Protein AF-A0A2P2LGT7-F1 (afdb_monomer)

InterPro domains:
  IPR008913 Zinc finger, CHY-type [PF05495] (43-102)
  IPR008913 Zinc finger, CHY-type [PS51266] (36-104)
  IPR037274 Zinc finger, CHY-type superfamily [SSF161219] (40-102)

Secondary structure (DSSP, 8-state):
------S----------------------------TTTTT-S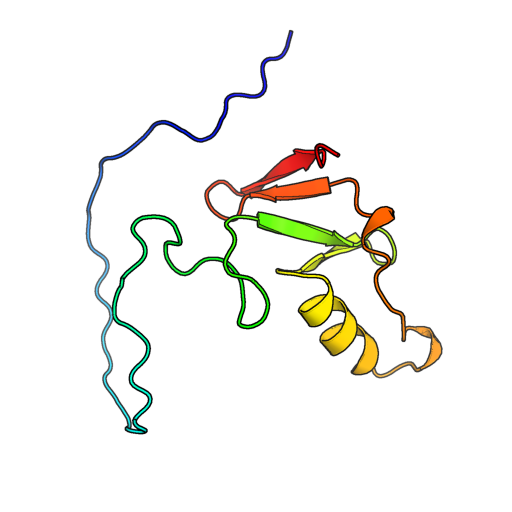-SS---SEEEE-TTT--EESSHHHHHHHHHT-SSGGG-----TTT--EEEETTT--EEEPP-

Foldseek 3Di:
DDDPDPPPDDDDDDDDDDDDDDDDDDDDPPPPPPPPAQPVAADPVDRDQKWFQAPLPRDTGSDQVRVQVVQCPDPDPVSRDGGDPVPTQWIAGNPPRDIDGDDD

Sequence (104 aa):
MEGTAPCQELLLDFEKTSVSSKPTEATVPYDERLDVGKMGYGCQHYRRRCKIRAPCCNEIFSCRHCHNEAASLLKNPFDWHELNRYDVKQVVCSVCDTEQPVVR

Nearest PDB structures (foldseek):
  7ynx-assembly2_B  TM=9.374E-01  e=1.152E-05  Homo sapiens
  2k2c-assembly1_A  TM=7.541E-01  e=7.410E-05  Homo sapiens
  9esi-assembly1_T  TM=3.916E-01  e=1.816E+00  Schizosaccharomyces pombe
  2qiz-assembly1_A  TM=4.020E-01  e=1.940E+00  Saccharomyces cerevisiae
  8i0v-assembly1_q  TM=4.034E-01  e=4.309E+00  Homo sapiens

Solvent-accessible surface area (backbone atoms only — not comparable to full-atom values): 7132 Å² total; per-residue (Å²): 140,79,84,86,76,75,96,79,81,82,84,86,84,89,79,89,81,88,86,85,84,90,89,88,90,80,96,68,94,68,74,83,71,75,53,92,84,46,89,88,38,43,49,98,89,47,78,40,63,42,26,35,38,37,78,90,78,71,46,78,27,56,40,60,65,60,41,30,56,55,27,66,67,46,91,51,76,88,64,47,54,75,68,62,76,84,69,43,54,40,30,29,33,69,85,76,67,47,76,40,72,61,85,128

Mean predicted aligned error: 13.54 Å

Organism: Rhizophora mucronata (NCBI:txid61149)

pLDDT: mean 77.38, std 21.91, range [33.59, 98.06]

Radius of gyration: 17.55 Å; Cα contacts (8 Å, |Δi|>4): 108; chains: 1; bounding box: 38×53×38 Å

Structure (mmCIF, N/CA/C/O backbone):
data_AF-A0A2P2LGT7-F1
#
_entry.id   AF-A0A2P2LGT7-F1
#
loop_
_atom_site.group_PDB
_atom_site.id
_atom_site.type_symbol
_atom_site.label_atom_id
_atom_site.label_alt_id
_atom_site.label_comp_id
_atom_site.label_asym_id
_atom_site.label_entity_id
_atom_site.label_seq_id
_atom_site.pdbx_PDB_ins_code
_atom_site.Cartn_x
_atom_site.Cartn_y
_atom_site.Cartn_z
_atom_site.occupancy
_atom_site.B_iso_or_equiv
_atom_site.auth_seq_id
_atom_site.auth_comp_id
_atom_site.auth_asym_id
_atom_site.auth_atom_id
_atom_site.pdbx_PDB_model_num
ATOM 1 N N . MET A 1 1 ? -12.161 19.564 13.945 1.00 45.31 1 MET A N 1
ATOM 2 C CA . MET A 1 1 ? -12.758 18.901 12.770 1.00 45.31 1 MET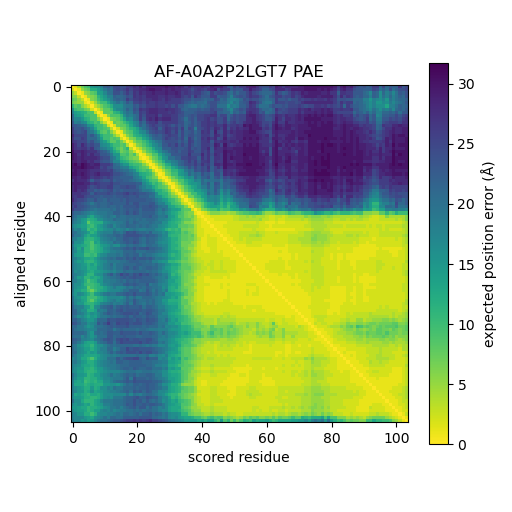 A CA 1
ATOM 3 C C . MET A 1 1 ? -11.577 18.260 12.054 1.00 45.31 1 MET A C 1
ATOM 5 O O . MET A 1 1 ? -10.740 19.005 11.581 1.00 45.31 1 MET A O 1
ATOM 9 N N . GLU A 1 2 ? -11.313 16.956 12.113 1.00 38.00 2 GLU A N 1
ATOM 10 C CA . GLU A 1 2 ? -12.199 15.796 12.276 1.00 38.00 2 GLU A CA 1
ATOM 11 C C . GLU A 1 2 ? -11.470 14.704 13.080 1.00 38.00 2 GLU A C 1
ATOM 13 O O . GLU A 1 2 ? -10.256 14.540 12.965 1.00 38.00 2 GLU A O 1
ATOM 18 N N . GLY A 1 3 ? -12.194 14.028 13.973 1.00 37.88 3 GLY A N 1
ATOM 19 C CA . GLY A 1 3 ? -11.638 13.005 14.852 1.00 37.88 3 GLY A CA 1
ATOM 20 C C . GLY A 1 3 ? -11.556 11.661 14.139 1.00 37.88 3 GLY A C 1
ATOM 21 O O . GLY A 1 3 ? -12.583 11.092 13.784 1.00 37.88 3 GLY A O 1
ATOM 22 N N . THR A 1 4 ? -10.343 11.133 13.977 1.00 45.75 4 THR A N 1
ATOM 23 C CA . THR A 1 4 ? -10.122 9.707 13.707 1.00 45.75 4 THR A CA 1
ATOM 24 C C . THR A 1 4 ? -10.674 8.918 14.888 1.00 45.75 4 THR A C 1
ATOM 26 O O . THR A 1 4 ? -10.050 8.858 15.947 1.00 45.75 4 THR A O 1
ATOM 29 N N . ALA A 1 5 ? -11.863 8.344 14.729 1.00 50.22 5 ALA A N 1
ATOM 30 C CA . ALA A 1 5 ? -12.406 7.404 15.694 1.00 50.22 5 ALA A CA 1
ATOM 31 C C . ALA A 1 5 ? -11.549 6.119 15.675 1.00 50.22 5 ALA A C 1
ATOM 33 O O . ALA A 1 5 ? -11.387 5.512 14.610 1.00 50.22 5 ALA A O 1
ATOM 34 N N . PRO A 1 6 ? -10.962 5.689 16.807 1.00 52.38 6 PRO A N 1
ATOM 35 C CA . PRO A 1 6 ? -10.338 4.378 16.901 1.00 52.38 6 PRO A CA 1
ATOM 36 C C . PRO A 1 6 ? -11.414 3.289 16.816 1.00 52.38 6 PRO A C 1
ATOM 38 O O . PRO A 1 6 ? -12.497 3.411 17.382 1.00 52.38 6 PRO A O 1
ATOM 41 N N . CYS A 1 7 ? -11.092 2.217 16.093 1.00 51.84 7 CYS A N 1
ATOM 42 C CA . CYS A 1 7 ? -11.952 1.083 15.737 1.00 51.84 7 CYS A CA 1
ATOM 43 C C . CYS A 1 7 ? -12.260 0.166 16.947 1.00 51.84 7 CYS A C 1
ATOM 45 O O . CYS A 1 7 ? -12.027 -1.041 16.887 1.00 51.84 7 CYS A O 1
ATOM 47 N N . GLN A 1 8 ? -12.676 0.740 18.083 1.00 50.06 8 GLN A N 1
ATOM 48 C CA . GLN A 1 8 ? -12.760 0.032 19.363 1.00 50.06 8 GLN A CA 1
ATOM 49 C C . GLN A 1 8 ? -14.178 -0.283 19.845 1.00 50.06 8 GLN A C 1
ATOM 51 O O . GLN A 1 8 ? -14.308 -1.050 20.792 1.00 50.06 8 GLN A O 1
ATOM 56 N N . GLU A 1 9 ? -15.231 0.169 19.171 1.00 48.72 9 GLU A N 1
ATOM 57 C CA . GLU A 1 9 ? -16.583 -0.297 19.482 1.00 48.72 9 GLU A CA 1
ATOM 58 C C . GLU A 1 9 ? -17.306 -0.721 18.212 1.00 48.72 9 GLU A C 1
ATOM 60 O O . GLU A 1 9 ? -17.517 0.079 17.305 1.00 48.72 9 GLU A O 1
ATOM 65 N N . LEU A 1 10 ? -17.608 -2.016 18.127 1.00 42.59 10 LEU A N 1
ATOM 66 C CA . LEU A 1 10 ? -18.976 -2.536 18.187 1.00 42.59 10 LEU A CA 1
ATOM 67 C C . LEU A 1 10 ? -18.904 -4.069 18.062 1.00 42.59 10 LEU A C 1
ATOM 69 O O . LEU A 1 10 ? -18.622 -4.638 17.010 1.00 42.59 10 LEU A O 1
ATOM 73 N N . LEU A 1 11 ? -19.083 -4.719 19.212 1.00 51.50 11 LEU A N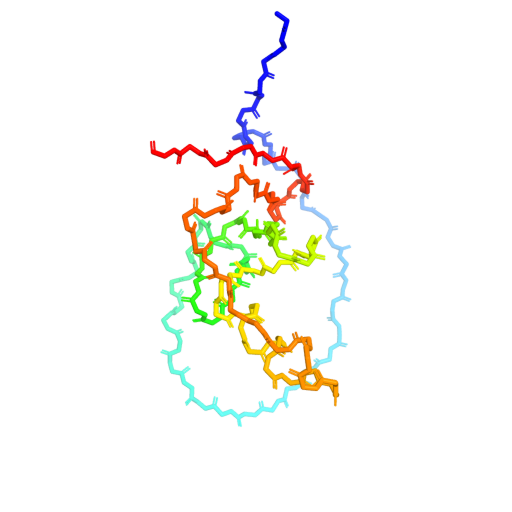 1
ATOM 74 C CA . LEU A 1 11 ? -19.485 -6.116 19.346 1.00 51.50 11 LEU A CA 1
ATOM 75 C C . LEU A 1 11 ? -21.011 -6.177 19.188 1.00 51.50 11 LEU A C 1
ATOM 77 O O . LEU A 1 11 ? -21.683 -5.246 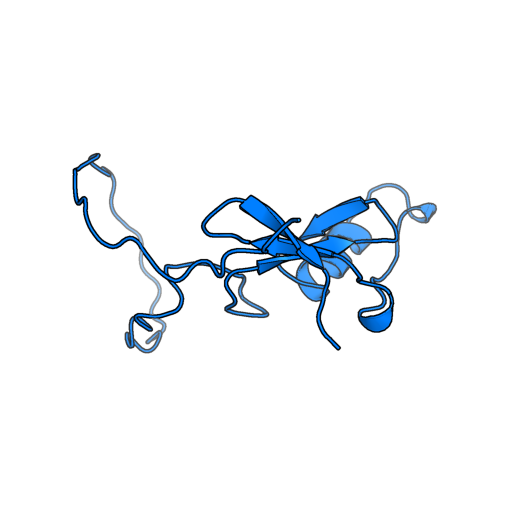19.629 1.00 51.50 11 LEU A O 1
ATOM 81 N N . LEU A 1 12 ? -21.500 -7.324 18.693 1.00 42.84 12 LEU A N 1
ATOM 82 C CA . LEU A 1 12 ? -22.896 -7.685 18.369 1.00 42.84 12 LEU A CA 1
ATOM 83 C C . LEU A 1 12 ? -23.261 -7.209 16.942 1.00 42.84 12 LEU A C 1
ATOM 85 O O . LEU A 1 12 ? -23.208 -6.026 16.658 1.00 42.84 12 LEU A O 1
ATOM 89 N N . ASP A 1 13 ? -23.474 -8.070 15.941 1.00 33.59 13 ASP A N 1
ATOM 90 C CA . ASP A 1 13 ? -24.363 -9.228 15.967 1.00 33.59 13 ASP A CA 1
ATOM 91 C C . ASP A 1 13 ? -23.848 -10.450 15.192 1.00 33.59 13 ASP A C 1
ATOM 93 O O . ASP A 1 13 ? -23.266 -10.395 14.108 1.00 33.59 13 ASP A O 1
ATOM 97 N N . PHE A 1 14 ? -24.112 -11.590 15.812 1.00 50.22 14 PHE A N 1
ATOM 98 C CA . PHE A 1 14 ? -23.899 -12.942 15.341 1.00 50.22 14 PHE A CA 1
ATOM 99 C C . PHE A 1 14 ? -25.097 -13.350 14.483 1.00 50.22 14 PHE A C 1
ATOM 101 O O . PHE A 1 14 ? -26.133 -13.668 15.055 1.00 50.22 14 PHE A O 1
ATOM 108 N N . GLU A 1 15 ? -24.975 -13.427 13.150 1.00 42.53 15 GLU A N 1
ATOM 109 C CA . GLU A 1 15 ? -25.893 -14.275 12.377 1.00 42.53 15 GLU A CA 1
ATOM 110 C C . GLU A 1 15 ? -25.345 -14.815 11.037 1.00 42.53 15 GLU A C 1
ATOM 112 O O . GLU A 1 15 ? -25.316 -14.158 10.004 1.00 42.53 15 GLU A O 1
ATOM 117 N N . LYS A 1 16 ? -24.917 -16.085 11.110 1.00 50.22 16 LYS A N 1
ATOM 118 C CA . LYS A 1 16 ? -25.242 -17.212 10.214 1.00 50.22 16 LYS A CA 1
ATOM 119 C C . LYS A 1 16 ? -25.187 -16.959 8.698 1.00 50.22 16 LYS A C 1
ATOM 121 O O . LYS A 1 16 ? -26.186 -16.628 8.074 1.00 50.22 16 LYS A O 1
ATOM 126 N N . THR A 1 17 ? -24.091 -17.389 8.074 1.00 38.53 17 THR A N 1
ATOM 127 C CA . THR A 1 17 ? -24.162 -18.050 6.760 1.00 38.53 17 THR A CA 1
ATOM 128 C C . THR A 1 17 ? -23.329 -19.331 6.772 1.00 38.53 17 THR A C 1
ATOM 130 O O . THR A 1 17 ? -22.210 -19.394 7.273 1.00 38.53 17 THR A O 1
ATOM 133 N N . SER A 1 18 ? -23.967 -20.396 6.305 1.00 47.41 18 SER A N 1
ATOM 134 C CA . SER A 1 18 ? -23.549 -21.793 6.327 1.00 47.41 18 SER A CA 1
ATOM 135 C C . SER A 1 18 ? -22.358 -22.074 5.406 1.00 47.41 18 SER A C 1
ATOM 137 O O . SER A 1 18 ? -22.488 -21.960 4.188 1.00 47.41 18 SER A O 1
ATOM 139 N N . VAL A 1 19 ? -21.233 -22.526 5.967 1.00 44.88 19 VAL A N 1
ATOM 140 C CA . VAL A 1 19 ? -20.150 -23.175 5.210 1.00 44.88 19 VAL A CA 1
ATOM 141 C C . VAL A 1 19 ? -20.447 -24.671 5.092 1.00 44.88 19 VAL A C 1
ATOM 143 O O . VAL A 1 19 ? -20.699 -25.344 6.091 1.00 44.88 19 VAL A O 1
ATOM 146 N N . SER A 1 20 ? -20.397 -25.196 3.868 1.00 50.78 20 SER A N 1
ATOM 147 C CA . SER A 1 20 ? -20.430 -26.629 3.576 1.00 50.78 20 SER A CA 1
ATOM 148 C C . SER A 1 20 ? -19.266 -26.978 2.656 1.00 50.78 20 SER A C 1
ATOM 150 O O . SER A 1 20 ? -19.305 -26.615 1.486 1.00 50.78 20 SER A O 1
ATOM 152 N N . SER A 1 21 ? -18.248 -27.649 3.211 1.00 44.94 21 SER A N 1
ATOM 153 C CA . SER A 1 21 ? -17.579 -28.846 2.655 1.00 44.94 21 SER A CA 1
ATOM 154 C C . SER A 1 21 ? -16.249 -29.119 3.389 1.00 44.94 21 SER A C 1
ATOM 156 O O . SER A 1 21 ? -15.389 -28.244 3.454 1.00 44.94 21 SER A O 1
ATOM 158 N N . LYS A 1 22 ? -16.106 -30.327 3.962 1.00 55.41 22 LYS A N 1
ATOM 159 C CA . LYS A 1 22 ? -14.951 -30.850 4.740 1.00 55.41 22 LYS A CA 1
ATOM 160 C C . LYS A 1 22 ? -13.846 -31.496 3.820 1.00 55.41 22 LYS A C 1
ATOM 162 O O . LYS A 1 22 ? -13.928 -31.289 2.616 1.00 55.41 22 LYS A O 1
ATOM 167 N N . PR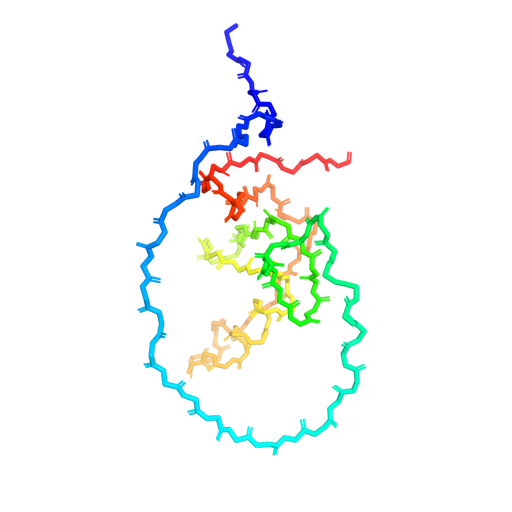O A 1 23 ? -12.881 -32.334 4.298 1.00 55.06 23 PRO A N 1
ATOM 168 C CA . PRO A 1 23 ? -11.497 -31.983 4.701 1.00 55.06 23 PRO A CA 1
ATOM 169 C C . PRO A 1 23 ? -10.386 -32.877 4.059 1.00 55.06 23 PRO A C 1
ATOM 171 O O . PRO A 1 23 ? -10.677 -33.989 3.637 1.00 55.06 23 PRO A O 1
ATOM 174 N N . THR A 1 24 ? -9.097 -32.497 4.104 1.00 41.03 24 THR A N 1
ATOM 175 C CA . THR A 1 24 ? -7.973 -33.473 4.038 1.00 41.03 24 THR A CA 1
ATOM 176 C C . THR A 1 24 ? -6.747 -33.030 4.849 1.00 41.03 24 THR A C 1
ATOM 178 O O . THR A 1 24 ? -6.491 -31.844 5.029 1.00 41.03 24 THR A O 1
ATOM 181 N N . GLU A 1 25 ? -6.029 -34.034 5.341 1.00 51.53 25 GLU A N 1
ATOM 182 C CA . GLU A 1 25 ? -5.195 -34.133 6.540 1.00 51.53 25 GLU A CA 1
ATOM 183 C C . GLU A 1 25 ? -3.705 -33.795 6.319 1.00 51.53 25 GLU A C 1
ATOM 185 O O . GLU A 1 25 ? -3.086 -34.328 5.404 1.00 51.53 25 GLU A O 1
ATOM 190 N N . ALA A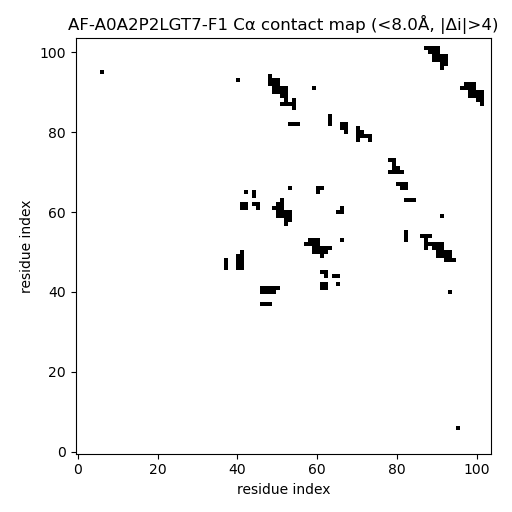 1 26 ? -3.115 -32.955 7.182 1.00 48.81 26 ALA A N 1
ATOM 191 C CA . ALA A 1 26 ? -1.682 -32.958 7.512 1.00 48.81 26 ALA A CA 1
ATOM 192 C C . ALA A 1 26 ? -1.453 -32.193 8.829 1.00 48.81 26 ALA A C 1
ATOM 194 O O . ALA A 1 26 ? -1.808 -31.024 8.976 1.00 48.81 26 ALA A O 1
ATOM 195 N N . THR A 1 27 ? -0.885 -32.888 9.807 1.00 61.97 27 THR A N 1
ATOM 196 C CA . THR A 1 27 ? -0.698 -32.467 11.196 1.00 61.97 27 THR A CA 1
ATOM 197 C C . THR A 1 27 ? 0.351 -31.364 11.347 1.00 61.97 27 THR A C 1
ATOM 199 O O . THR A 1 27 ? 1.543 -31.606 11.161 1.00 61.97 27 THR A O 1
ATOM 202 N N . VAL A 1 28 ? -0.068 -30.187 11.805 1.00 52.75 28 VAL A N 1
ATOM 203 C CA . VAL A 1 28 ? 0.798 -29.255 12.540 1.00 52.75 28 VAL A CA 1
ATOM 204 C C . VAL A 1 28 ? 0.010 -28.850 13.784 1.00 52.75 28 VAL A C 1
ATOM 206 O O . VAL A 1 28 ? -1.126 -28.400 13.617 1.00 52.75 28 VAL A O 1
ATOM 209 N N . PRO A 1 29 ? 0.533 -28.999 15.018 1.00 49.84 29 PRO A N 1
ATOM 210 C CA . PRO A 1 29 ? -0.122 -28.442 16.192 1.00 49.84 29 PRO A CA 1
ATOM 211 C C . PRO A 1 29 ? 0.065 -26.925 16.129 1.00 49.84 29 PRO A C 1
ATOM 213 O O . PRO A 1 29 ? 0.994 -26.354 16.698 1.00 49.84 29 PRO A O 1
ATOM 216 N N . TYR A 1 30 ? -0.775 -26.274 15.329 1.00 52.41 30 TYR A N 1
ATOM 217 C CA . TYR A 1 30 ? -0.918 -24.834 15.338 1.00 52.41 30 TYR A CA 1
ATOM 218 C C . TYR A 1 30 ? -1.579 -24.515 16.670 1.00 52.41 30 TYR A C 1
ATOM 220 O O . TYR A 1 30 ? -2.746 -24.837 16.852 1.00 52.41 30 TYR A O 1
ATOM 228 N N . ASP A 1 31 ? -0.793 -23.995 17.611 1.00 60.16 31 ASP A N 1
ATOM 229 C CA . ASP A 1 31 ? -1.227 -23.530 18.928 1.00 60.16 31 ASP A CA 1
ATOM 230 C C . ASP A 1 31 ? -2.630 -22.892 18.823 1.00 60.16 31 ASP A C 1
ATOM 232 O O . ASP A 1 31 ? -2.788 -21.791 18.286 1.00 60.16 31 ASP A O 1
ATOM 236 N N . GLU A 1 32 ? -3.658 -23.632 19.269 1.00 58.62 32 GLU A N 1
ATOM 237 C CA . GLU A 1 32 ? -5.079 -23.250 19.254 1.00 58.62 32 GLU A CA 1
ATOM 238 C C . GLU A 1 32 ? -5.395 -22.193 20.322 1.00 58.62 32 GLU A C 1
ATOM 240 O O . GLU A 1 32 ? -6.528 -22.043 20.781 1.00 58.62 32 GLU A O 1
ATOM 245 N N . ARG A 1 33 ? -4.414 -21.369 20.691 1.00 60.69 33 ARG A N 1
ATOM 246 C CA . ARG A 1 33 ? -4.703 -20.018 21.149 1.00 60.69 33 ARG A CA 1
ATOM 247 C C . ARG A 1 33 ? -5.266 -19.244 19.967 1.00 60.69 33 ARG A C 1
ATOM 249 O O . ARG A 1 33 ? -4.559 -18.505 19.280 1.00 60.69 33 ARG A O 1
ATOM 256 N N . LEU A 1 34 ? -6.566 -19.420 19.736 1.00 55.22 34 LEU A N 1
ATOM 257 C CA . LEU A 1 34 ? -7.393 -18.477 19.000 1.00 55.22 34 LEU A CA 1
ATOM 258 C C . LEU A 1 34 ? -7.231 -17.128 19.702 1.00 55.22 34 LEU A C 1
ATOM 260 O O . LEU A 1 34 ? -7.936 -16.817 20.655 1.00 55.22 34 LEU A O 1
ATOM 264 N N . ASP A 1 35 ? -6.221 -16.370 19.275 1.00 56.34 35 ASP A N 1
ATOM 265 C CA . ASP A 1 35 ? -5.917 -15.038 19.772 1.00 56.34 35 ASP A CA 1
ATOM 266 C C . ASP A 1 35 ? -7.175 -14.206 19.507 1.00 56.34 35 ASP A C 1
ATOM 268 O O . ASP A 1 35 ? -7.441 -13.803 18.364 1.00 56.34 35 ASP A O 1
ATOM 272 N N . VAL A 1 36 ? -7.980 -14.011 20.555 1.00 54.84 36 VAL A N 1
ATOM 273 C CA . VAL A 1 36 ? -9.163 -13.144 20.616 1.00 54.84 36 VAL A CA 1
ATOM 274 C C . VAL A 1 36 ? -8.659 -11.718 20.405 1.00 54.84 36 VAL A C 1
ATOM 276 O O . VAL A 1 36 ? -8.390 -10.963 21.327 1.00 54.84 36 VAL A O 1
ATOM 279 N N . GLY A 1 37 ? -8.325 -11.405 19.160 1.00 54.38 37 GLY A N 1
ATOM 280 C CA . GLY A 1 37 ? -7.296 -10.411 18.893 1.00 54.38 37 GLY A CA 1
ATOM 281 C C . GLY A 1 37 ? -6.835 -10.401 17.445 1.00 54.38 37 GLY A C 1
ATOM 282 O O . GLY A 1 37 ? -6.596 -9.327 16.905 1.00 54.38 37 GLY A O 1
ATOM 283 N N . LYS A 1 38 ? -6.803 -11.545 16.756 1.00 58.78 38 LYS A N 1
ATOM 284 C CA . LYS A 1 38 ? -6.312 -11.614 15.372 1.00 58.78 38 LYS A CA 1
ATOM 285 C C . LYS A 1 38 ? -7.348 -12.016 14.327 1.00 58.78 38 LYS A C 1
ATOM 287 O O . LYS A 1 38 ? -7.050 -11.763 13.174 1.00 58.78 38 LYS A O 1
ATOM 292 N N . MET A 1 39 ? -8.534 -12.537 14.683 1.00 65.12 39 MET A N 1
ATOM 293 C CA . MET A 1 39 ? -9.696 -12.771 13.779 1.00 65.12 39 MET A CA 1
ATOM 294 C C . MET A 1 39 ? -9.361 -13.344 12.372 1.00 65.12 39 MET A C 1
ATOM 296 O O . MET A 1 39 ? -10.091 -13.119 11.417 1.00 65.12 39 MET A O 1
ATOM 300 N N . GLY A 1 40 ? -8.248 -14.065 12.206 1.00 78.50 40 GLY A N 1
ATOM 301 C CA . GLY A 1 40 ? -7.791 -14.530 10.887 1.00 78.50 40 GLY A CA 1
ATOM 302 C C . GLY A 1 40 ? -7.166 -13.462 9.968 1.00 78.50 40 GLY A C 1
ATOM 303 O O . GLY A 1 40 ? -6.883 -13.757 8.813 1.00 78.50 40 GLY A O 1
ATOM 304 N N . TYR A 1 41 ? -6.902 -12.244 10.448 1.00 88.88 41 TYR A N 1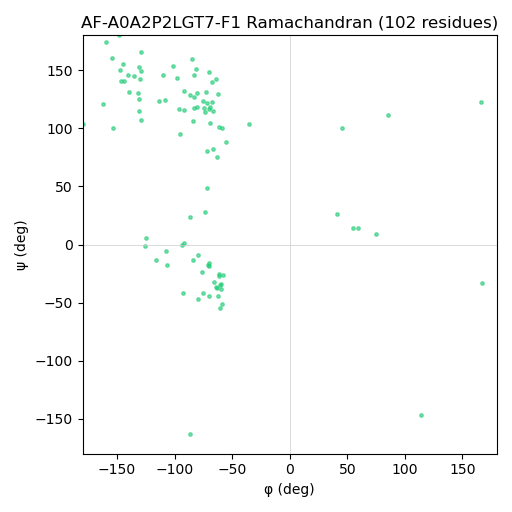
ATOM 305 C CA . TYR A 1 41 ? -6.261 -11.182 9.669 1.00 88.88 41 TYR A CA 1
ATOM 306 C C . TYR A 1 41 ? -4.728 -11.281 9.652 1.00 88.88 41 TYR A C 1
ATOM 308 O O . TYR A 1 41 ? -4.078 -11.622 10.648 1.00 88.88 41 TYR A O 1
ATOM 316 N N . GLY A 1 42 ? -4.145 -10.886 8.519 1.00 91.38 42 GLY A N 1
ATOM 317 C CA . GLY A 1 42 ? -2.703 -10.828 8.293 1.00 91.38 42 GLY A CA 1
ATOM 318 C C . GLY A 1 42 ? -2.239 -11.834 7.242 1.00 91.38 42 GLY A C 1
ATOM 319 O O . GLY A 1 42 ? -2.933 -12.098 6.264 1.00 91.38 42 GLY A O 1
ATOM 320 N N . CYS A 1 43 ? -1.030 -12.352 7.416 1.00 94.25 43 CYS A N 1
ATOM 321 C CA . CYS A 1 43 ? -0.436 -13.386 6.572 1.00 94.25 43 CYS A CA 1
ATOM 322 C C . CYS A 1 43 ? 0.508 -14.270 7.399 1.00 94.25 43 CYS A C 1
ATOM 324 O O . CYS A 1 43 ? 0.718 -14.026 8.589 1.00 94.25 43 CYS A O 1
ATOM 326 N N . GLN A 1 44 ? 1.126 -15.267 6.758 1.00 93.88 44 GLN A N 1
ATOM 327 C CA . GLN A 1 44 ? 2.128 -16.133 7.394 1.00 93.88 44 GLN A CA 1
ATOM 328 C C . GLN A 1 44 ? 3.331 -15.358 7.959 1.00 93.88 44 GLN A C 1
ATOM 330 O O . GLN A 1 44 ? 3.953 -15.797 8.919 1.00 93.88 44 GLN A O 1
ATOM 335 N N . HIS A 1 45 ? 3.633 -14.185 7.394 1.00 94.50 45 HIS A N 1
ATOM 336 C CA . HIS A 1 45 ? 4.746 -13.351 7.837 1.00 94.50 45 HIS A CA 1
ATOM 337 C C . HIS A 1 45 ? 4.392 -12.537 9.083 1.00 94.50 45 HIS A C 1
ATOM 339 O O . HIS A 1 45 ? 5.177 -12.505 10.024 1.00 94.50 45 HIS A O 1
ATOM 345 N N . TYR A 1 46 ? 3.221 -11.882 9.102 1.00 91.81 46 TYR A N 1
ATOM 346 C CA . TYR A 1 46 ? 2.757 -11.058 10.224 1.00 91.81 46 TYR A CA 1
ATOM 347 C C . TYR A 1 46 ? 1.265 -11.254 10.479 1.00 91.81 46 TYR A C 1
ATOM 349 O O . TYR A 1 46 ? 0.441 -11.084 9.579 1.00 91.81 46 TYR A O 1
ATOM 357 N N . ARG A 1 47 ? 0.902 -11.484 11.743 1.00 90.62 47 ARG A N 1
ATOM 358 C CA . ARG A 1 47 ? -0.497 -11.480 12.183 1.00 90.62 47 ARG A CA 1
ATOM 359 C C . ARG A 1 47 ? -0.874 -10.115 12.752 1.00 90.62 47 ARG A C 1
ATOM 361 O O . ARG A 1 47 ? -0.614 -9.836 13.922 1.00 90.62 47 ARG A O 1
ATOM 368 N N . ARG A 1 48 ? -1.463 -9.263 11.912 1.00 90.56 48 ARG A N 1
ATOM 369 C CA . ARG A 1 48 ? -1.894 -7.898 12.246 1.00 90.56 48 ARG A CA 1
ATOM 370 C C . ARG A 1 48 ? -3.180 -7.547 11.504 1.00 90.56 48 ARG A C 1
ATOM 372 O O . ARG A 1 48 ? -3.434 -8.075 10.428 1.00 90.56 48 ARG A O 1
ATOM 379 N N . ARG A 1 49 ? -3.954 -6.609 12.052 1.00 92.31 49 ARG A N 1
ATOM 380 C CA . ARG A 1 49 ? -5.240 -6.151 11.492 1.00 92.31 49 ARG A CA 1
ATOM 381 C C . ARG A 1 49 ? -5.095 -5.033 10.452 1.00 92.31 49 ARG A C 1
ATOM 383 O O . ARG A 1 49 ? -6.018 -4.248 10.272 1.00 92.31 49 ARG A O 1
ATOM 390 N N . CYS A 1 50 ? -3.941 -4.913 9.800 1.00 94.19 50 CYS A N 1
ATOM 391 C CA . CYS A 1 50 ? -3.728 -3.900 8.773 1.00 94.19 50 CYS A CA 1
ATOM 392 C C . CYS A 1 50 ? -2.914 -4.428 7.589 1.00 94.19 50 CYS A C 1
ATOM 394 O O . CYS A 1 50 ? -1.994 -5.240 7.738 1.00 94.19 50 CYS A O 1
ATOM 396 N N . LYS A 1 51 ? -3.254 -3.913 6.410 1.00 96.25 51 LYS A N 1
ATOM 397 C CA . LYS A 1 51 ? -2.517 -4.051 5.155 1.00 96.25 51 LYS A CA 1
ATOM 398 C C . LYS A 1 51 ? -1.732 -2.762 4.920 1.00 96.25 51 LYS A C 1
ATOM 400 O O . LYS A 1 51 ? -2.100 -1.709 5.424 1.00 96.25 51 LYS A O 1
ATOM 405 N N . ILE A 1 52 ? -0.634 -2.832 4.191 1.00 97.12 52 ILE A N 1
ATOM 406 C CA . ILE A 1 52 ? 0.178 -1.674 3.811 1.00 97.12 52 ILE A CA 1
ATOM 407 C C . ILE A 1 52 ? -0.185 -1.234 2.400 1.00 97.12 52 ILE A C 1
ATOM 409 O O . ILE A 1 52 ? -0.412 -2.086 1.543 1.00 97.12 52 ILE A O 1
ATOM 413 N N . ARG A 1 53 ? -0.190 0.077 2.155 1.00 97.75 53 ARG A N 1
ATOM 414 C CA . ARG A 1 53 ? -0.190 0.624 0.800 1.00 97.75 53 ARG A CA 1
ATOM 415 C C . ARG A 1 53 ? 1.257 0.845 0.373 1.00 97.75 53 ARG A C 1
ATOM 417 O O . ARG A 1 53 ? 1.986 1.607 1.009 1.00 97.75 53 ARG A O 1
ATOM 424 N N . ALA A 1 54 ? 1.694 0.118 -0.647 1.00 97.38 54 ALA A N 1
ATOM 425 C CA . ALA A 1 54 ? 3.060 0.170 -1.138 1.00 97.38 54 ALA A CA 1
ATOM 426 C C . ALA A 1 54 ? 3.287 1.474 -1.923 1.00 97.38 54 ALA A C 1
ATOM 428 O O . ALA A 1 54 ? 2.633 1.665 -2.943 1.00 97.38 54 ALA A O 1
ATOM 429 N N . PRO A 1 55 ? 4.191 2.383 -1.511 1.00 96.38 55 PRO A N 1
ATOM 430 C CA . PRO A 1 55 ? 4.390 3.650 -2.218 1.00 96.38 55 PRO A CA 1
ATOM 431 C C . PRO A 1 55 ? 5.060 3.484 -3.593 1.00 96.38 55 PRO A C 1
ATOM 433 O O . PRO A 1 55 ? 5.014 4.406 -4.398 1.00 96.38 55 PRO A O 1
ATOM 436 N N . CYS A 1 56 ? 5.680 2.333 -3.868 1.00 95.31 56 CYS A N 1
ATOM 437 C CA . CYS A 1 56 ? 6.341 2.030 -5.139 1.00 95.31 56 CYS A CA 1
ATOM 438 C C . CYS A 1 56 ? 5.357 1.721 -6.278 1.00 95.31 56 CYS A C 1
ATOM 440 O O . CYS A 1 56 ? 5.555 2.197 -7.390 1.00 95.31 56 CYS A O 1
ATOM 442 N N . CYS A 1 57 ? 4.293 0.962 -6.005 1.00 94.88 57 CYS A N 1
ATOM 443 C CA . CYS A 1 57 ? 3.327 0.505 -7.014 1.00 94.88 57 CYS A CA 1
ATOM 444 C C . CYS A 1 57 ? 1.868 0.863 -6.684 1.00 94.88 57 CYS A C 1
ATOM 446 O O . CYS A 1 57 ? 0.968 0.581 -7.468 1.00 94.88 57 CYS A O 1
ATOM 448 N N . ASN A 1 58 ? 1.618 1.502 -5.536 1.00 95.06 58 ASN A N 1
ATOM 449 C CA . ASN A 1 58 ? 0.291 1.849 -5.011 1.00 95.06 58 ASN A CA 1
ATOM 450 C C . ASN A 1 58 ? -0.652 0.658 -4.765 1.00 95.06 58 ASN A C 1
ATOM 452 O O . ASN A 1 58 ? -1.848 0.851 -4.529 1.00 95.06 58 ASN A O 1
ATOM 456 N N . GLU A 1 59 ? -0.122 -0.562 -4.760 1.00 96.25 59 GLU A N 1
ATOM 457 C CA . GLU A 1 59 ? -0.867 -1.774 -4.440 1.00 96.25 59 GLU A CA 1
ATOM 458 C C . GLU A 1 59 ? -0.932 -2.021 -2.926 1.00 96.25 59 GLU A C 1
ATOM 460 O O . GLU A 1 59 ? -0.144 -1.490 -2.134 1.00 96.25 59 GLU A O 1
ATOM 465 N N . ILE A 1 60 ? -1.906 -2.831 -2.506 1.00 97.31 60 ILE A N 1
ATOM 466 C CA . ILE A 1 60 ? -2.174 -3.119 -1.096 1.00 97.31 60 ILE A CA 1
ATOM 467 C C . ILE A 1 60 ? -1.750 -4.551 -0.777 1.00 97.31 60 ILE A C 1
ATOM 469 O O . ILE A 1 60 ? -2.263 -5.503 -1.356 1.00 97.31 60 ILE A O 1
ATOM 473 N N . PHE A 1 61 ? -0.882 -4.709 0.222 1.00 97.94 61 PHE A N 1
ATOM 474 C CA . PHE A 1 61 ? -0.371 -6.013 0.648 1.00 97.94 61 PHE A CA 1
ATOM 475 C C . PHE A 1 61 ? -0.514 -6.222 2.152 1.00 97.94 61 PHE A C 1
ATOM 477 O O . PHE A 1 61 ? -0.390 -5.287 2.940 1.00 97.94 61 PHE A O 1
ATOM 484 N N . SER A 1 62 ? -0.689 -7.468 2.601 1.00 96.31 62 SER A N 1
ATOM 485 C CA . SER A 1 62 ? -0.723 -7.778 4.041 1.00 96.31 62 SER A CA 1
ATOM 486 C C . SER A 1 62 ? 0.580 -7.390 4.752 1.00 96.31 62 SER A C 1
ATOM 488 O O . SER A 1 62 ? 0.564 -6.941 5.902 1.00 96.31 62 SER A O 1
ATOM 490 N N . CYS A 1 63 ? 1.727 -7.503 4.074 1.00 96.81 63 CYS A N 1
ATOM 491 C CA . CYS A 1 63 ? 3.025 -7.060 4.579 1.00 96.81 63 CYS A CA 1
ATOM 492 C C . CYS A 1 63 ? 4.064 -6.840 3.474 1.00 96.81 63 CYS A C 1
ATOM 494 O O . CYS A 1 63 ? 3.831 -7.182 2.319 1.00 96.81 63 CYS A O 1
ATOM 496 N N . ARG A 1 64 ? 5.240 -6.320 3.860 1.00 97.50 64 ARG A N 1
ATOM 497 C CA . ARG A 1 64 ? 6.372 -6.112 2.942 1.00 97.50 64 ARG A CA 1
ATOM 498 C C . ARG A 1 64 ? 6.882 -7.402 2.294 1.00 97.50 64 ARG A C 1
ATOM 500 O O . ARG A 1 64 ? 7.299 -7.373 1.151 1.00 97.50 64 ARG A O 1
ATOM 507 N N . HIS A 1 65 ? 6.846 -8.524 3.017 1.00 98.00 65 HIS A N 1
ATOM 508 C CA . HIS A 1 65 ? 7.317 -9.807 2.488 1.00 98.00 65 HIS A CA 1
ATOM 509 C C . HIS A 1 65 ? 6.369 -10.324 1.404 1.00 98.00 65 HIS A C 1
ATOM 511 O O . HIS A 1 65 ? 6.825 -10.644 0.317 1.00 98.00 65 HIS A O 1
ATOM 517 N N . CYS A 1 66 ? 5.054 -10.247 1.640 1.00 97.81 66 CYS A N 1
ATOM 518 C CA . CYS A 1 66 ? 4.056 -10.563 0.617 1.00 97.81 66 CYS A CA 1
ATOM 519 C C . CYS A 1 66 ? 4.183 -9.664 -0.621 1.00 97.81 66 CYS A C 1
ATOM 521 O O . CYS A 1 66 ? 4.010 -10.147 -1.732 1.00 97.81 66 CYS A O 1
ATOM 523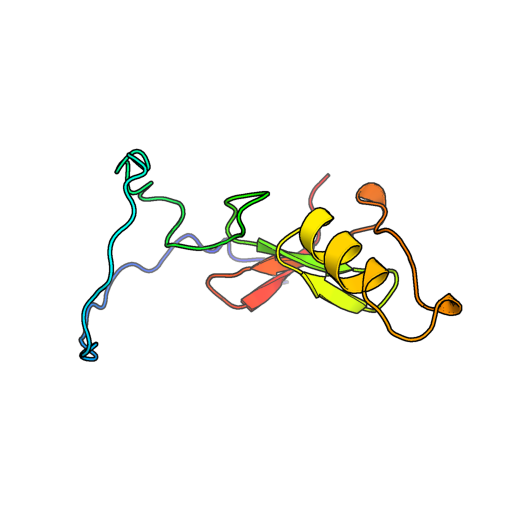 N N . HIS A 1 67 ? 4.496 -8.375 -0.435 1.00 98.06 67 HIS A N 1
ATOM 524 C CA . HIS A 1 67 ? 4.797 -7.484 -1.555 1.00 98.06 67 HIS A CA 1
ATOM 525 C C . HIS A 1 67 ? 6.017 -7.976 -2.343 1.00 98.06 67 HIS A C 1
ATOM 527 O O . HIS A 1 67 ? 5.920 -8.171 -3.546 1.00 98.06 67 HIS A O 1
ATOM 533 N N . ASN A 1 68 ? 7.161 -8.188 -1.682 1.00 97.31 68 ASN A N 1
ATOM 534 C CA . ASN A 1 68 ? 8.406 -8.545 -2.370 1.00 97.31 68 ASN A CA 1
ATOM 535 C C . ASN A 1 68 ? 8.293 -9.895 -3.090 1.00 97.31 68 ASN A C 1
ATOM 537 O O . ASN A 1 68 ? 8.792 -10.036 -4.202 1.00 97.31 68 ASN A O 1
ATOM 541 N N . GLU A 1 69 ? 7.593 -10.861 -2.492 1.00 97.12 69 GLU A N 1
ATOM 542 C CA . GLU A 1 69 ? 7.275 -12.135 -3.142 1.00 97.12 69 GLU A CA 1
ATOM 543 C C . GLU A 1 69 ? 6.478 -11.909 -4.430 1.00 97.12 69 GLU A C 1
ATOM 545 O O . GLU A 1 69 ? 6.897 -12.371 -5.487 1.00 97.12 69 GLU A O 1
ATOM 550 N N . ALA A 1 70 ? 5.389 -11.136 -4.379 1.00 96.00 70 ALA A N 1
ATOM 551 C CA . ALA A 1 70 ? 4.585 -10.834 -5.562 1.00 96.00 70 ALA A CA 1
ATOM 552 C C . ALA A 1 70 ? 5.374 -10.056 -6.630 1.00 96.00 70 ALA A C 1
ATOM 554 O O . ALA A 1 70 ? 5.334 -10.416 -7.806 1.00 96.00 70 ALA A O 1
ATOM 555 N N . ALA A 1 71 ? 6.134 -9.038 -6.223 1.00 94.50 71 ALA A N 1
ATOM 556 C CA . ALA A 1 71 ? 6.921 -8.198 -7.120 1.00 94.50 71 ALA A CA 1
ATOM 557 C C . ALA A 1 71 ? 8.029 -8.991 -7.832 1.00 94.50 71 ALA A C 1
ATOM 559 O O . ALA A 1 71 ? 8.279 -8.770 -9.014 1.00 94.50 71 ALA A O 1
ATOM 560 N N . SER A 1 72 ? 8.649 -9.963 -7.154 1.00 92.81 72 SER A N 1
ATOM 561 C CA . SER A 1 72 ? 9.674 -10.836 -7.750 1.00 92.81 72 SER A CA 1
ATOM 562 C C . SER A 1 72 ? 9.129 -11.849 -8.766 1.00 92.81 72 SER A C 1
ATOM 564 O O . SER A 1 72 ? 9.886 -12.383 -9.572 1.00 92.81 72 SER A O 1
ATOM 566 N N . LEU A 1 73 ? 7.817 -12.105 -8.752 1.00 92.88 73 LEU A N 1
ATOM 567 C CA . LEU A 1 73 ? 7.142 -13.027 -9.670 1.00 92.88 73 LEU A CA 1
ATOM 568 C C . LEU A 1 73 ? 6.566 -12.329 -10.912 1.00 92.88 73 LEU A C 1
ATOM 570 O O . LEU A 1 73 ? 5.965 -12.989 -11.766 1.00 92.88 73 LEU A O 1
ATOM 574 N N . LEU A 1 74 ? 6.717 -11.006 -11.034 1.00 90.81 74 LEU A N 1
ATOM 575 C CA . LEU A 1 74 ? 6.211 -10.268 -12.189 1.00 90.81 74 LEU A CA 1
ATOM 576 C C . LEU A 1 74 ? 6.923 -10.707 -13.477 1.00 90.81 74 LEU A C 1
ATOM 578 O O . LEU A 1 74 ? 8.122 -10.977 -13.494 1.00 90.81 74 LEU A O 1
ATOM 582 N N . LYS A 1 75 ? 6.168 -10.778 -14.581 1.00 90.38 75 LYS A N 1
ATOM 583 C CA . LYS A 1 75 ? 6.674 -11.271 -15.879 1.00 90.38 75 LYS A CA 1
ATOM 584 C C . LYS A 1 75 ? 7.746 -10.370 -16.482 1.00 90.38 75 LYS A C 1
ATOM 586 O O . LYS A 1 75 ? 8.596 -10.846 -17.227 1.00 90.38 75 LYS A O 1
ATOM 591 N N . ASN A 1 76 ? 7.644 -9.073 -16.221 1.00 91.56 76 ASN A N 1
ATOM 592 C CA . ASN A 1 76 ? 8.548 -8.077 -16.753 1.00 91.56 76 ASN A CA 1
ATOM 593 C C . ASN A 1 76 ? 9.644 -7.793 -15.709 1.00 91.56 76 ASN A C 1
ATOM 595 O O . ASN A 1 76 ? 9.321 -7.293 -14.632 1.00 91.56 76 ASN A O 1
ATOM 599 N N . PRO A 1 77 ? 10.925 -8.083 -15.999 1.00 89.50 77 PRO A N 1
ATOM 600 C CA . PRO A 1 77 ? 12.009 -7.921 -15.026 1.00 89.50 77 PRO A CA 1
ATOM 601 C C . PRO A 1 77 ? 12.210 -6.480 -14.545 1.00 89.50 77 PRO A C 1
ATOM 603 O O . PRO A 1 77 ? 12.716 -6.260 -13.451 1.00 89.50 77 PRO A O 1
ATOM 606 N N . PHE A 1 78 ? 11.810 -5.492 -15.350 1.00 89.31 78 PHE A N 1
ATOM 607 C CA . PHE A 1 78 ? 11.890 -4.077 -14.974 1.00 89.31 78 PHE A CA 1
ATOM 608 C C . PHE A 1 78 ? 10.901 -3.688 -13.873 1.00 89.31 78 P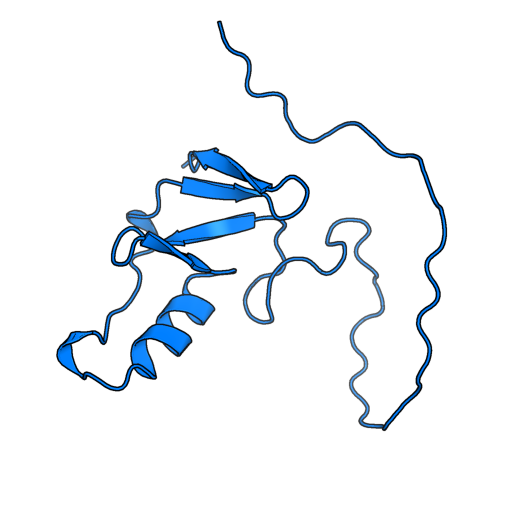HE A C 1
ATOM 610 O O . PHE A 1 78 ? 11.108 -2.676 -13.211 1.00 89.31 78 PHE A O 1
ATOM 617 N N . ASP A 1 79 ? 9.865 -4.500 -13.656 1.00 90.62 79 ASP A N 1
ATOM 618 C CA . ASP A 1 79 ? 8.887 -4.281 -12.595 1.00 90.62 79 ASP A CA 1
ATOM 619 C C . ASP A 1 79 ? 9.277 -5.005 -11.298 1.00 90.62 79 ASP A C 1
ATOM 621 O O . ASP A 1 79 ? 8.554 -4.920 -10.309 1.00 90.62 79 ASP A O 1
ATOM 625 N N . TRP A 1 80 ? 10.417 -5.702 -11.249 1.00 94.25 80 TRP A N 1
ATOM 626 C CA . TRP A 1 80 ? 10.914 -6.299 -10.010 1.00 94.25 80 TRP A CA 1
ATOM 627 C C . TRP A 1 80 ? 11.424 -5.221 -9.066 1.00 94.25 80 TRP A C 1
ATOM 629 O O . TRP A 1 80 ? 12.336 -4.461 -9.386 1.00 94.25 80 TRP A O 1
ATOM 639 N N . HIS A 1 81 ? 10.851 -5.173 -7.870 1.00 95.88 81 HIS A N 1
ATOM 640 C CA . HIS A 1 81 ? 11.254 -4.211 -6.860 1.00 95.88 81 HIS A CA 1
ATOM 641 C C . HIS A 1 81 ? 10.942 -4.709 -5.454 1.00 95.88 81 HIS A C 1
ATOM 643 O O . HIS A 1 81 ? 10.098 -5.578 -5.233 1.00 95.88 81 HIS A O 1
ATOM 649 N N . GLU A 1 82 ? 11.625 -4.112 -4.484 1.00 96.62 82 GLU A N 1
ATOM 650 C CA . GLU A 1 82 ? 11.380 -4.358 -3.073 1.00 96.62 82 GLU A CA 1
ATOM 651 C C . GLU A 1 82 ? 10.749 -3.143 -2.406 1.00 96.62 82 GLU A C 1
ATOM 653 O O . GLU A 1 82 ? 11.055 -1.989 -2.711 1.00 96.62 82 GLU A O 1
ATOM 658 N N . LEU A 1 83 ? 9.887 -3.410 -1.434 1.00 96.62 83 LEU A N 1
ATOM 659 C CA . LEU A 1 83 ? 9.281 -2.376 -0.625 1.00 96.62 83 LEU A CA 1
ATOM 660 C C . LEU A 1 83 ? 10.229 -1.918 0.486 1.00 96.62 83 LEU A C 1
ATOM 662 O O . LEU A 1 83 ? 10.494 -2.655 1.445 1.00 96.62 83 LEU A O 1
ATOM 666 N N . ASN A 1 84 ? 10.604 -0.642 0.459 1.00 95.62 84 ASN A N 1
ATOM 667 C CA . ASN A 1 84 ? 11.199 0.003 1.619 1.00 95.62 84 ASN A CA 1
ATOM 668 C C . ASN A 1 84 ? 10.136 0.279 2.698 1.00 95.62 84 ASN A C 1
ATOM 670 O O . ASN A 1 84 ? 9.240 1.109 2.541 1.00 95.62 84 ASN A O 1
ATOM 674 N N . ARG A 1 85 ? 10.262 -0.392 3.849 1.00 92.62 85 ARG A N 1
ATOM 675 C CA . ARG A 1 85 ? 9.311 -0.269 4.968 1.00 92.62 85 ARG A CA 1
ATOM 676 C C . ARG A 1 85 ? 9.207 1.145 5.547 1.00 92.62 85 ARG A C 1
ATOM 678 O O . ARG A 1 85 ? 8.178 1.463 6.133 1.00 92.62 85 ARG A O 1
ATOM 685 N N . TYR A 1 86 ? 10.260 1.956 5.437 1.00 94.25 86 TYR A N 1
ATOM 686 C CA . TYR A 1 86 ? 10.276 3.309 5.997 1.00 94.25 86 TYR A CA 1
ATOM 687 C C . TYR A 1 86 ? 9.469 4.297 5.153 1.00 94.25 86 TYR A C 1
ATOM 689 O O . TYR A 1 86 ? 8.979 5.290 5.692 1.00 94.25 86 TYR A O 1
ATOM 697 N N . ASP A 1 87 ? 9.279 3.999 3.868 1.00 95.62 87 ASP A N 1
ATOM 698 C CA . ASP A 1 87 ? 8.558 4.866 2.934 1.00 95.62 87 ASP A CA 1
ATOM 699 C C . ASP A 1 87 ? 7.040 4.664 3.000 1.00 95.62 87 ASP A C 1
ATOM 701 O O . ASP A 1 87 ? 6.277 5.495 2.511 1.00 95.62 87 ASP A O 1
ATOM 705 N N . VAL A 1 88 ? 6.579 3.591 3.651 1.00 95.81 88 VAL A N 1
ATOM 706 C CA . VAL A 1 88 ? 5.152 3.339 3.865 1.00 95.81 88 VAL A CA 1
ATOM 707 C C . VAL A 1 88 ? 4.576 4.407 4.794 1.00 95.81 88 VAL A C 1
ATOM 709 O O . VAL A 1 88 ? 4.924 4.478 5.973 1.00 95.81 88 VAL A O 1
ATOM 712 N N . LYS A 1 89 ? 3.661 5.222 4.262 1.00 96.12 89 LYS A N 1
ATOM 713 C CA . LYS A 1 89 ? 2.954 6.267 5.020 1.00 96.12 89 LYS A CA 1
ATOM 714 C C . LYS A 1 89 ? 1.501 5.929 5.327 1.00 96.12 89 LYS A C 1
ATOM 716 O O . LYS A 1 89 ? 0.927 6.557 6.210 1.00 96.12 89 LYS A O 1
ATOM 721 N N . GLN A 1 90 ? 0.923 4.959 4.621 1.00 96.62 90 GLN A N 1
ATOM 722 C CA . GLN A 1 90 ? -0.488 4.596 4.730 1.00 96.62 90 GLN A CA 1
ATOM 723 C C . GLN A 1 90 ? -0.668 3.089 4.923 1.00 96.62 90 GLN A C 1
ATOM 725 O O . GLN A 1 90 ? 0.047 2.262 4.344 1.00 96.62 90 GLN A O 1
ATOM 730 N N . VAL A 1 91 ? -1.646 2.742 5.749 1.00 96.50 91 VAL A N 1
ATOM 731 C CA . VAL A 1 91 ? -2.111 1.380 6.006 1.00 96.50 91 VAL A CA 1
ATOM 732 C C . VAL A 1 91 ? -3.625 1.328 5.882 1.00 96.50 91 VAL A C 1
ATOM 734 O O . VAL A 1 91 ? -4.307 2.315 6.116 1.00 96.50 91 VAL A O 1
ATOM 737 N N . VAL A 1 92 ? -4.157 0.165 5.533 1.00 96.81 92 VAL A N 1
ATOM 738 C CA . VAL A 1 92 ? -5.594 -0.080 5.412 1.00 96.81 92 VAL A CA 1
ATOM 739 C C . VAL A 1 92 ? -6.008 -1.061 6.499 1.00 96.81 92 VAL A C 1
ATOM 741 O O . VAL A 1 92 ? -5.443 -2.156 6.601 1.00 96.81 92 VAL A O 1
ATOM 744 N N . CYS A 1 93 ? -6.966 -0.674 7.337 1.00 94.88 93 CYS A N 1
ATOM 745 C CA . CYS A 1 93 ? -7.512 -1.546 8.371 1.00 94.88 93 CYS A CA 1
ATOM 746 C C . CYS A 1 93 ? -8.179 -2.763 7.722 1.00 94.88 93 CYS A C 1
ATOM 748 O O . CYS A 1 93 ? -9.006 -2.618 6.840 1.00 94.88 93 CYS A O 1
ATOM 750 N N . SER A 1 94 ? -7.849 -3.978 8.154 1.00 93.00 94 SER A N 1
ATOM 751 C CA . SER A 1 94 ? -8.455 -5.199 7.596 1.00 93.00 94 SER A CA 1
ATOM 752 C C . SER A 1 94 ? -9.845 -5.504 8.155 1.00 93.00 94 SER A C 1
ATOM 754 O O . SER A 1 94 ? -10.485 -6.424 7.668 1.00 93.00 94 SER A O 1
ATOM 756 N N . VAL A 1 95 ? -10.282 -4.773 9.185 1.00 90.75 95 VAL A N 1
ATOM 757 C CA . VAL A 1 95 ? -11.594 -4.958 9.827 1.00 90.75 95 VAL A CA 1
ATOM 758 C C . VAL A 1 95 ? -12.646 -4.038 9.212 1.00 90.75 95 VAL A C 1
ATOM 760 O O . VAL A 1 95 ? -13.776 -4.458 9.005 1.00 90.75 95 VAL A O 1
ATOM 763 N N . CYS A 1 96 ? -12.280 -2.782 8.946 1.00 92.69 96 CYS A N 1
ATOM 764 C CA . CYS A 1 96 ? -13.209 -1.741 8.499 1.00 92.69 96 CYS A CA 1
ATOM 765 C C . CYS A 1 96 ? -12.792 -1.062 7.186 1.00 92.69 96 CYS A C 1
ATOM 767 O O . CYS A 1 96 ? -13.386 -0.055 6.813 1.00 92.69 96 CYS A O 1
ATOM 769 N N . ASP A 1 97 ? -11.727 -1.546 6.537 1.00 93.50 97 ASP A N 1
ATOM 770 C CA . ASP A 1 97 ? -11.190 -1.053 5.258 1.00 93.50 97 ASP A CA 1
ATOM 771 C C . ASP A 1 97 ? -10.838 0.445 5.209 1.00 93.50 97 ASP A C 1
ATOM 773 O O . ASP A 1 97 ? -10.568 1.009 4.152 1.00 93.50 97 ASP A O 1
ATOM 777 N N . THR A 1 98 ? -10.760 1.102 6.368 1.00 95.75 98 THR A N 1
ATOM 778 C CA . THR A 1 98 ? -10.361 2.507 6.465 1.00 95.75 98 THR A CA 1
ATOM 779 C C . THR A 1 98 ? -8.867 2.664 6.206 1.00 95.75 98 THR A C 1
ATOM 781 O O . THR A 1 98 ? -8.046 1.972 6.818 1.00 95.75 98 THR A O 1
ATOM 784 N N . GLU A 1 99 ? -8.509 3.609 5.339 1.00 96.06 99 GLU A N 1
ATOM 785 C CA . GLU A 1 99 ? -7.126 4.023 5.124 1.00 96.06 99 GLU A CA 1
ATOM 786 C C . GLU A 1 99 ? -6.676 4.995 6.223 1.00 96.06 99 GLU A C 1
ATOM 788 O O . GLU A 1 99 ? -7.366 5.954 6.565 1.00 96.06 99 GLU A O 1
ATOM 793 N N . GLN A 1 100 ? -5.521 4.714 6.816 1.00 94.62 100 GLN A N 1
ATOM 794 C CA . GLN A 1 100 ? -5.004 5.383 8.003 1.00 94.62 100 GLN A CA 1
ATOM 795 C C . GLN A 1 100 ? -3.516 5.708 7.818 1.00 94.62 100 GLN A C 1
ATOM 797 O O . GLN A 1 100 ? -2.782 4.922 7.207 1.00 94.62 100 GLN A O 1
ATOM 802 N N . PRO A 1 101 ? -3.030 6.843 8.349 1.00 95.75 101 PRO A N 1
ATOM 803 C CA . PRO A 1 101 ? -1.607 7.146 8.340 1.00 95.75 101 PRO A CA 1
ATOM 804 C C . PRO A 1 101 ? -0.841 6.219 9.293 1.00 95.75 101 PRO A C 1
ATOM 806 O O . PRO A 1 101 ? -1.342 5.816 10.343 1.00 95.75 101 PRO A O 1
ATOM 809 N N . VAL A 1 102 ? 0.407 5.909 8.949 1.00 92.19 102 VAL A N 1
ATOM 810 C CA . VAL A 1 102 ? 1.324 5.196 9.847 1.00 92.19 102 VAL A CA 1
ATOM 811 C C . VAL A 1 102 ? 1.826 6.158 10.922 1.00 92.19 102 VAL A C 1
ATOM 813 O O . VAL A 1 102 ? 2.424 7.187 10.607 1.00 92.19 102 VAL A O 1
ATOM 816 N N . VAL A 1 103 ? 1.625 5.801 12.190 1.00 85.56 103 VAL A N 1
ATOM 817 C CA . VAL A 1 103 ? 2.266 6.472 13.330 1.00 85.56 103 VAL A CA 1
ATOM 818 C C . VAL A 1 103 ? 3.666 5.873 13.503 1.00 85.56 103 VAL A C 1
ATOM 820 O O . VAL A 1 103 ? 3.803 4.649 13.532 1.00 85.56 103 VAL A O 1
ATOM 823 N N . ARG A 1 104 ? 4.695 6.727 13.533 1.00 66.75 104 ARG A N 1
ATOM 824 C CA . ARG A 1 104 ? 6.106 6.338 13.687 1.00 66.75 104 ARG A CA 1
ATOM 825 C C . ARG A 1 104 ? 6.555 6.409 15.137 1.00 66.75 104 ARG A C 1
ATOM 827 O O . ARG A 1 104 ? 6.071 7.320 15.840 1.00 66.75 104 ARG A O 1
#